Protein AF-A0A381RD54-F1 (afdb_monomer_lite)

Foldseek 3Di:
DDDDDDDDDDDDDDDPPPPPPPPPPPPPFPQDPLVCQLVQLQVCLVPVVQQVVLQDDDDDDDRDDSVVKTKGQLVVPPPFDWDDRPVQQQAWTWGHDPNWTKIAGNVSRIIIHD

Secondary structure (DSSP, 8-state):
----------------------------------TTHHHHHHHHHHTHHHHHHHH-SSS--PPPPGGGSEEE-GGGTTTSPEEP-TTTTTT-EEEEETTEEEEE-TTSS-EEE-

Radius of gyration: 24.46 Å; chains: 1; bounding box: 86×31×48 Å

Structure (mmCIF, N/CA/C/O backbone):
data_AF-A0A381RD54-F1
#
_entry.id   AF-A0A381RD54-F1
#
loop_
_atom_site.group_PDB
_atom_site.id
_atom_site.type_symbol
_atom_site.label_atom_id
_atom_site.label_alt_id
_atom_site.label_comp_id
_atom_site.label_asym_id
_atom_site.label_entity_id
_atom_site.label_seq_id
_atom_site.pdbx_PDB_ins_code
_atom_site.Cartn_x
_atom_site.Cartn_y
_atom_site.Cartn_z
_atom_site.occupancy
_atom_site.B_iso_or_equiv
_atom_site.auth_seq_id
_atom_site.auth_comp_id
_atom_site.auth_asym_id
_atom_site.auth_atom_id
_atom_site.pdbx_PDB_model_num
ATOM 1 N N . MET A 1 1 ? 72.269 20.231 32.670 1.00 38.06 1 MET A N 1
ATOM 2 C CA . MET A 1 1 ? 72.656 19.586 31.397 1.00 38.06 1 MET A CA 1
ATOM 3 C C . MET A 1 1 ? 71.442 18.853 30.843 1.00 38.06 1 MET A C 1
ATOM 5 O O . MET A 1 1 ? 70.838 18.107 31.592 1.00 38.06 1 MET A O 1
ATOM 9 N N . LYS A 1 2 ? 71.085 19.165 29.590 1.00 36.12 2 LYS A N 1
ATOM 10 C CA . LYS A 1 2 ? 70.339 18.388 28.575 1.00 36.12 2 LYS A CA 1
ATOM 11 C C . LYS A 1 2 ? 69.300 17.324 29.013 1.00 36.12 2 LYS A C 1
ATOM 13 O O . LYS A 1 2 ? 69.670 16.267 29.495 1.00 36.12 2 LYS A O 1
ATOM 18 N N . ASN A 1 3 ? 68.035 17.629 28.691 1.00 36.44 3 ASN A N 1
ATOM 19 C CA . ASN A 1 3 ? 67.036 16.855 27.921 1.00 36.44 3 ASN A CA 1
ATOM 20 C C . ASN A 1 3 ? 67.019 15.318 27.990 1.00 36.44 3 ASN A C 1
ATOM 22 O O . ASN A 1 3 ? 68.006 14.691 27.636 1.00 36.44 3 ASN A O 1
ATOM 26 N N . PHE A 1 4 ? 65.834 14.757 28.271 1.00 41.66 4 PHE A N 1
ATOM 27 C CA . PHE A 1 4 ? 65.022 13.850 27.421 1.00 41.66 4 PHE A CA 1
ATOM 28 C C . PHE A 1 4 ? 63.873 13.323 28.311 1.00 41.66 4 PHE A C 1
ATOM 30 O O . PHE A 1 4 ? 64.085 12.504 29.193 1.00 41.66 4 PHE A O 1
ATOM 37 N N . ALA A 1 5 ? 62.713 13.982 28.344 1.00 44.44 5 ALA A N 1
ATOM 38 C CA . ALA A 1 5 ? 61.557 13.675 27.496 1.00 44.44 5 ALA A CA 1
ATOM 39 C C . ALA A 1 5 ? 61.182 12.181 27.503 1.00 44.44 5 ALA A C 1
ATOM 41 O O . ALA A 1 5 ? 61.694 11.424 26.688 1.00 44.44 5 ALA A O 1
ATOM 42 N N . TYR A 1 6 ? 60.235 11.792 28.362 1.00 41.97 6 TYR A N 1
ATOM 43 C CA . TYR A 1 6 ? 59.270 10.747 28.024 1.00 41.97 6 TYR A CA 1
ATOM 44 C C . TYR A 1 6 ? 57.891 11.107 28.577 1.00 41.97 6 TYR A C 1
ATOM 46 O O . TYR A 1 6 ? 57.706 11.418 29.752 1.00 41.97 6 TYR A O 1
ATOM 54 N N . VAL A 1 7 ? 56.958 11.146 27.637 1.00 42.59 7 VAL A N 1
ATOM 55 C CA . VAL A 1 7 ? 55.557 11.529 27.737 1.00 42.59 7 VAL A CA 1
ATOM 56 C C . VAL A 1 7 ? 54.750 10.293 28.110 1.00 42.59 7 VAL A C 1
ATOM 58 O O . VAL A 1 7 ? 54.887 9.287 27.429 1.00 42.59 7 VAL A O 1
ATOM 61 N N . THR A 1 8 ? 53.844 10.405 29.081 1.00 45.09 8 THR A N 1
ATOM 62 C CA . THR A 1 8 ? 52.536 9.726 29.021 1.00 45.09 8 THR A CA 1
ATOM 63 C C . THR A 1 8 ? 51.549 10.482 29.904 1.00 45.09 8 THR A C 1
ATOM 65 O O . THR A 1 8 ? 51.547 10.353 31.126 1.00 45.09 8 THR A O 1
ATOM 68 N N . MET A 1 9 ? 50.751 11.333 29.256 1.00 39.72 9 MET A N 1
ATOM 69 C CA . MET A 1 9 ? 49.607 12.021 29.845 1.00 39.72 9 MET A CA 1
ATOM 70 C C . MET A 1 9 ? 48.487 11.027 30.179 1.00 39.72 9 MET A C 1
ATOM 72 O O . MET A 1 9 ? 48.065 10.250 29.331 1.00 39.72 9 MET A O 1
ATOM 76 N N . ILE A 1 10 ? 48.049 11.089 31.435 1.00 50.66 10 ILE A N 1
ATOM 77 C CA . ILE A 1 10 ? 46.672 11.279 31.922 1.00 50.66 10 ILE A CA 1
ATOM 78 C C . ILE A 1 10 ? 45.535 10.651 31.089 1.00 50.66 10 ILE A C 1
ATOM 80 O O . ILE A 1 10 ? 45.241 11.041 29.963 1.00 50.66 10 ILE A O 1
ATOM 84 N N . ALA A 1 11 ? 44.843 9.732 31.766 1.00 48.34 11 ALA A N 1
ATOM 85 C CA . ALA A 1 11 ? 43.560 9.118 31.451 1.00 48.34 11 ALA A CA 1
ATOM 86 C C . ALA A 1 11 ? 42.453 10.107 31.067 1.00 48.34 11 ALA A C 1
ATOM 88 O O . ALA A 1 11 ? 42.354 11.135 31.714 1.00 48.34 11 ALA A O 1
ATOM 89 N N . PHE A 1 12 ? 41.540 9.720 30.169 1.00 39.84 12 PHE A N 1
ATOM 90 C CA . PHE A 1 12 ? 40.111 10.049 30.266 1.00 39.84 12 PHE A CA 1
ATOM 91 C C . PHE A 1 12 ? 39.266 9.035 29.477 1.00 39.84 12 PHE A C 1
ATOM 93 O O . PHE A 1 12 ? 39.658 8.545 28.421 1.00 39.84 12 PHE A O 1
ATOM 100 N N . LEU A 1 13 ? 38.109 8.717 30.056 1.00 47.44 13 LEU A N 1
ATOM 101 C CA . LEU A 1 13 ? 37.049 7.848 29.556 1.00 47.44 13 LEU A CA 1
ATOM 102 C C . LEU A 1 13 ? 36.667 8.155 28.099 1.00 47.44 13 LEU A C 1
ATOM 104 O O . LEU A 1 13 ? 36.324 9.287 27.772 1.00 47.44 13 LEU A O 1
ATOM 108 N N . GLY A 1 14 ? 36.638 7.127 27.253 1.00 37.22 14 GLY A N 1
ATOM 109 C CA . GLY A 1 14 ? 36.148 7.210 25.880 1.00 37.22 14 GLY A CA 1
ATOM 110 C C . GLY A 1 14 ? 35.289 5.997 25.575 1.00 37.22 14 GLY A C 1
ATOM 111 O O . GLY A 1 14 ? 35.783 4.876 25.527 1.00 37.22 14 GLY A O 1
ATOM 112 N N . MET A 1 15 ? 33.989 6.227 25.440 1.00 46.06 15 MET A N 1
ATOM 113 C CA . MET A 1 15 ? 32.974 5.214 25.203 1.00 46.06 15 MET A CA 1
ATOM 114 C C . MET A 1 15 ? 33.328 4.337 23.998 1.00 46.06 15 MET A C 1
ATOM 116 O O . MET A 1 15 ? 33.460 4.835 22.884 1.00 46.06 15 MET A O 1
ATOM 120 N N . ALA A 1 16 ? 33.381 3.020 24.192 1.00 44.44 16 ALA A N 1
ATOM 121 C CA . ALA A 1 16 ? 33.165 2.087 23.096 1.00 44.44 16 ALA A CA 1
ATOM 122 C C . ALA A 1 16 ? 31.659 2.074 22.793 1.00 44.44 16 ALA A C 1
ATOM 124 O O . ALA A 1 16 ? 30.942 1.127 23.112 1.00 44.44 16 ALA A O 1
ATOM 125 N N . THR A 1 17 ? 31.147 3.178 22.246 1.00 47.12 17 THR A N 1
ATOM 126 C CA . THR A 1 17 ? 29.847 3.170 21.590 1.00 47.12 17 THR A CA 1
ATOM 127 C C . THR A 1 17 ? 29.987 2.243 20.398 1.00 47.12 17 THR A C 1
ATOM 129 O O . THR A 1 17 ? 30.663 2.552 19.419 1.00 47.12 17 THR A O 1
ATOM 132 N N . LEU A 1 18 ? 29.369 1.067 20.532 1.00 42.06 18 LEU A N 1
ATOM 133 C CA . LEU A 1 18 ? 28.966 0.215 19.426 1.00 42.06 18 LEU A CA 1
ATOM 134 C C . LEU A 1 18 ? 28.450 1.135 18.327 1.00 42.06 18 LEU A C 1
ATOM 136 O O . LEU A 1 18 ? 27.390 1.753 18.467 1.00 42.06 18 LEU A O 1
ATOM 140 N N . TRP A 1 19 ? 29.259 1.281 17.282 1.00 36.78 19 TRP A N 1
ATOM 141 C CA . TRP A 1 19 ? 28.866 1.963 16.072 1.00 36.78 19 TRP A CA 1
ATOM 142 C C . TRP A 1 19 ? 27.606 1.250 15.609 1.00 36.78 19 TRP A C 1
ATOM 144 O O . TRP A 1 19 ? 27.647 0.113 15.144 1.00 36.78 19 TRP A O 1
ATOM 154 N N . ASN A 1 20 ? 26.467 1.902 15.844 1.00 37.66 20 ASN A N 1
ATOM 155 C CA . ASN A 1 20 ? 25.218 1.568 15.205 1.00 37.66 20 ASN A CA 1
ATOM 156 C C . ASN A 1 20 ? 25.501 1.752 13.724 1.00 37.66 20 ASN A C 1
ATOM 158 O O . ASN A 1 20 ? 25.430 2.866 13.205 1.00 37.66 20 ASN A O 1
ATOM 162 N N . ILE A 1 21 ? 25.874 0.662 13.060 1.00 44.50 21 ILE A N 1
ATOM 163 C CA . ILE A 1 21 ? 25.805 0.567 11.617 1.00 44.50 21 ILE A CA 1
ATOM 164 C C . ILE A 1 21 ? 24.310 0.674 11.316 1.00 44.50 21 ILE A C 1
ATOM 166 O O . ILE A 1 21 ? 23.590 -0.320 11.244 1.00 44.50 21 ILE A O 1
ATOM 170 N N . ARG A 1 22 ? 23.810 1.909 11.215 1.00 39.91 22 ARG A N 1
ATOM 171 C CA . ARG A 1 22 ? 22.574 2.184 10.503 1.00 39.91 22 ARG A CA 1
ATOM 172 C C . ARG A 1 22 ? 22.905 1.898 9.052 1.00 39.91 22 ARG A C 1
ATOM 174 O O . ARG A 1 22 ? 23.368 2.772 8.326 1.00 39.91 22 ARG A O 1
ATOM 181 N N . VAL A 1 23 ? 22.716 0.644 8.655 1.00 39.16 23 VAL A N 1
ATOM 182 C CA . VAL A 1 23 ? 22.479 0.316 7.256 1.00 39.16 23 VAL A CA 1
ATOM 183 C C . VAL A 1 23 ? 21.159 1.001 6.923 1.00 39.16 23 VAL A C 1
ATOM 185 O O . VAL A 1 23 ? 20.085 0.440 7.122 1.00 39.16 23 VAL A O 1
ATOM 188 N N . SER A 1 24 ? 21.243 2.269 6.522 1.00 38.69 24 SER A N 1
ATOM 189 C CA . SER A 1 24 ? 20.168 2.932 5.804 1.00 38.69 24 SER A CA 1
ATOM 190 C C . SER A 1 24 ? 20.160 2.253 4.447 1.00 38.69 24 SER A C 1
ATOM 192 O O . SER A 1 24 ? 20.923 2.616 3.555 1.00 38.69 24 SER A O 1
ATOM 194 N N . ALA A 1 25 ? 19.403 1.162 4.342 1.00 38.34 25 ALA A N 1
ATOM 195 C CA . ALA A 1 25 ? 19.059 0.617 3.050 1.00 38.34 25 ALA A CA 1
ATOM 196 C C . ALA A 1 25 ? 18.206 1.695 2.383 1.00 38.34 25 ALA A C 1
ATOM 198 O O . ALA A 1 25 ? 17.008 1.772 2.632 1.00 38.34 25 ALA A O 1
ATOM 199 N N . GLU A 1 26 ? 18.831 2.578 1.601 1.00 31.39 26 GLU A N 1
ATOM 200 C CA . GLU A 1 26 ? 18.113 3.325 0.578 1.00 31.39 26 GLU A CA 1
ATOM 201 C C . GLU A 1 26 ? 17.463 2.270 -0.311 1.00 31.39 26 GLU A C 1
ATOM 203 O O . GLU A 1 26 ? 18.098 1.671 -1.181 1.00 31.39 26 GLU A O 1
ATOM 208 N N . VAL A 1 27 ? 16.199 1.963 -0.027 1.00 39.34 27 VAL A N 1
ATOM 209 C CA . VAL A 1 27 ? 15.383 1.140 -0.902 1.00 39.34 27 VAL A CA 1
ATOM 210 C C . VAL A 1 27 ? 15.121 2.010 -2.118 1.00 39.34 27 VAL A C 1
ATOM 212 O O . VAL A 1 27 ? 14.182 2.797 -2.164 1.00 39.34 27 VAL A O 1
ATOM 215 N N . THR A 1 28 ? 16.020 1.924 -3.097 1.00 35.97 28 THR A N 1
ATOM 216 C CA . THR A 1 28 ? 15.813 2.507 -4.416 1.00 35.97 28 THR A CA 1
ATOM 217 C C . THR A 1 28 ? 14.691 1.710 -5.069 1.00 35.97 28 THR A C 1
ATOM 219 O O . THR A 1 28 ? 14.917 0.668 -5.687 1.00 35.97 28 THR A O 1
ATOM 222 N N . PHE A 1 29 ? 13.449 2.142 -4.861 1.00 48.47 29 PHE A N 1
ATOM 223 C CA . PHE A 1 29 ? 12.311 1.544 -5.537 1.00 48.47 29 PHE A CA 1
ATOM 224 C C . PHE A 1 29 ? 12.463 1.807 -7.032 1.00 48.47 29 PHE A C 1
ATOM 226 O O . PHE A 1 29 ? 12.470 2.954 -7.476 1.00 48.47 29 PHE A O 1
ATOM 233 N N . GLY A 1 30 ? 12.611 0.741 -7.819 1.00 44.44 30 GLY A N 1
ATOM 234 C CA . GLY A 1 30 ? 12.562 0.854 -9.269 1.00 44.44 30 GLY A CA 1
ATOM 235 C C . GLY A 1 30 ? 11.210 1.435 -9.676 1.00 44.44 30 GLY A C 1
ATOM 236 O O . GLY A 1 30 ? 10.178 0.789 -9.472 1.00 44.44 30 GLY A O 1
ATOM 237 N N . VAL A 1 31 ? 11.221 2.650 -10.230 1.00 46.31 31 VAL A N 1
ATOM 238 C CA . VAL A 1 31 ? 10.039 3.299 -10.808 1.00 46.31 31 VAL A CA 1
ATOM 239 C C . VAL A 1 31 ? 9.671 2.520 -12.068 1.00 46.31 31 VAL A C 1
ATOM 241 O O . VAL A 1 31 ? 10.240 2.712 -13.140 1.00 46.31 31 VAL A O 1
ATOM 244 N N . GLY A 1 32 ? 8.781 1.546 -11.909 1.00 48.03 32 GLY A N 1
ATOM 245 C CA . GLY A 1 32 ? 8.307 0.692 -12.989 1.00 48.03 32 GLY A CA 1
ATOM 246 C C . GLY A 1 32 ? 7.065 1.280 -13.644 1.00 48.03 32 GLY A C 1
ATOM 247 O O . GLY A 1 32 ? 6.173 1.782 -12.960 1.00 48.03 32 GLY A O 1
ATOM 248 N N . ASN A 1 33 ? 6.981 1.172 -14.971 1.00 47.25 33 ASN A N 1
ATOM 249 C CA . ASN A 1 33 ? 5.803 1.545 -15.750 1.00 47.25 33 ASN A CA 1
ATOM 250 C C . ASN A 1 33 ? 4.695 0.494 -15.533 1.00 47.25 33 ASN A C 1
ATOM 252 O O . ASN A 1 33 ? 4.448 -0.371 -16.370 1.00 47.25 33 ASN A O 1
ATOM 256 N N . ALA A 1 34 ? 4.093 0.490 -14.345 1.00 58.28 34 ALA A N 1
ATOM 257 C CA . ALA A 1 34 ? 2.985 -0.392 -14.022 1.00 58.28 34 ALA A CA 1
ATOM 258 C C . ALA A 1 34 ? 1.712 0.210 -14.624 1.00 58.28 34 ALA A C 1
ATOM 260 O O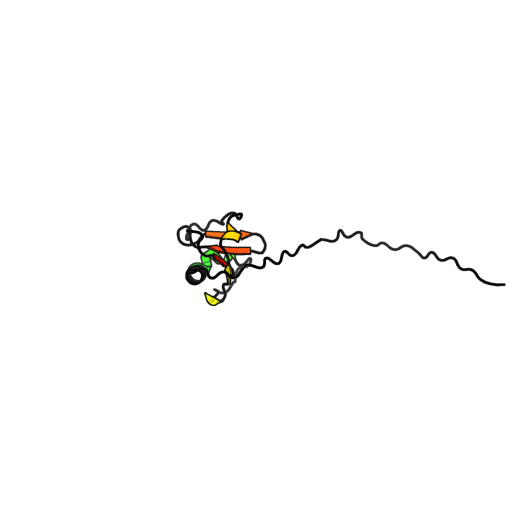 . ALA A 1 34 ? 1.239 1.246 -14.159 1.00 58.28 34 ALA A O 1
ATOM 261 N N . ALA A 1 35 ? 1.165 -0.444 -15.654 1.00 59.06 35 ALA A N 1
ATOM 262 C CA . ALA A 1 35 ? 0.061 0.048 -16.487 1.00 59.06 35 ALA A CA 1
ATOM 263 C C . ALA A 1 35 ? -1.202 0.503 -15.720 1.00 59.06 35 ALA A C 1
ATOM 265 O O . ALA A 1 35 ? -2.026 1.205 -16.291 1.00 59.06 35 ALA A O 1
ATOM 266 N N . ASN A 1 36 ? -1.328 0.168 -14.431 1.00 76.50 36 ASN A N 1
ATOM 267 C CA . ASN A 1 36 ? -2.479 0.499 -13.587 1.00 76.50 36 ASN A CA 1
ATOM 268 C C . ASN A 1 36 ? -2.097 1.227 -12.284 1.00 76.50 36 ASN A C 1
ATOM 270 O O . ASN A 1 36 ? -2.923 1.358 -11.383 1.00 76.50 36 ASN A O 1
ATOM 274 N N . CYS A 1 37 ? -0.854 1.697 -12.139 1.00 85.38 37 CYS A N 1
ATOM 275 C CA . CYS A 1 37 ? -0.423 2.362 -10.906 1.00 85.38 37 CYS A CA 1
ATOM 276 C C . CYS A 1 37 ? -1.235 3.631 -10.607 1.00 85.38 37 CYS A C 1
ATOM 278 O O . CYS A 1 37 ? -1.587 3.876 -9.455 1.00 85.38 37 CYS A O 1
ATOM 280 N N . GLU A 1 38 ? -1.591 4.408 -11.634 1.00 87.75 38 GLU A N 1
ATOM 281 C CA . GLU A 1 38 ? -2.434 5.594 -11.458 1.00 87.75 38 GLU A CA 1
ATOM 282 C C . GLU A 1 38 ? -3.811 5.232 -10.881 1.00 87.75 38 GLU A C 1
ATOM 284 O O . GLU A 1 38 ? -4.346 5.954 -10.037 1.00 87.75 38 GLU A O 1
ATOM 289 N N . GLU A 1 39 ? -4.367 4.085 -11.277 1.00 90.38 39 GLU A N 1
ATOM 290 C CA . GLU A 1 39 ? -5.623 3.585 -10.730 1.00 90.38 39 GLU A CA 1
ATOM 291 C C . GLU A 1 39 ? -5.479 3.204 -9.253 1.00 90.38 39 GLU A C 1
ATOM 293 O O . GLU A 1 39 ? -6.311 3.619 -8.444 1.00 90.38 39 GLU A O 1
ATOM 298 N N . VAL A 1 40 ? -4.393 2.517 -8.886 1.00 92.56 40 VAL A N 1
ATOM 299 C CA . VAL A 1 40 ? -4.073 2.190 -7.487 1.00 92.56 40 VAL A CA 1
ATOM 300 C C . VAL A 1 40 ? -3.904 3.467 -6.658 1.00 92.56 40 VAL A C 1
ATOM 302 O O . VAL A 1 40 ? -4.559 3.621 -5.630 1.00 92.56 40 VAL A O 1
ATOM 305 N N . ALA A 1 41 ? -3.113 4.436 -7.124 1.00 92.25 41 ALA A N 1
ATOM 306 C CA . ALA A 1 41 ? -2.918 5.725 -6.454 1.00 92.25 41 ALA A CA 1
ATOM 307 C C . ALA A 1 41 ? -4.234 6.506 -6.286 1.00 92.25 41 ALA A C 1
ATOM 309 O O . ALA A 1 41 ? -4.499 7.109 -5.240 1.00 92.25 41 ALA A O 1
ATOM 310 N N . ARG A 1 42 ? -5.100 6.475 -7.306 1.00 92.50 42 ARG A N 1
ATOM 311 C CA . ARG A 1 42 ? -6.437 7.075 -7.254 1.00 92.50 42 ARG A CA 1
ATOM 312 C C . ARG A 1 42 ? -7.325 6.381 -6.224 1.00 92.50 42 ARG A C 1
ATOM 314 O O . ARG A 1 42 ? -8.049 7.082 -5.516 1.00 92.50 42 ARG A O 1
ATOM 321 N N . GLU A 1 43 ? -7.262 5.059 -6.113 1.00 93.19 43 GLU A N 1
ATOM 322 C CA . GLU A 1 43 ? -8.046 4.297 -5.138 1.00 93.19 43 GLU A CA 1
ATOM 323 C C . GLU A 1 43 ? -7.539 4.509 -3.703 1.00 93.19 43 GLU A C 1
ATOM 325 O O . GLU A 1 43 ? -8.343 4.716 -2.794 1.00 93.19 43 GLU A O 1
ATOM 330 N N . ILE A 1 44 ? -6.218 4.592 -3.495 1.00 92.62 44 ILE A N 1
ATOM 331 C CA . ILE A 1 44 ? -5.626 4.966 -2.199 1.00 92.62 44 ILE A CA 1
ATOM 332 C C . ILE A 1 44 ? -6.077 6.374 -1.802 1.00 92.62 44 ILE A C 1
ATOM 334 O O . ILE A 1 44 ? -6.524 6.588 -0.676 1.00 92.62 44 ILE A O 1
ATOM 338 N N . SER A 1 45 ? -6.009 7.346 -2.722 1.00 91.75 45 SER A N 1
ATOM 339 C CA . SER A 1 45 ? -6.506 8.699 -2.454 1.00 91.75 45 SER A CA 1
ATOM 340 C C . SER A 1 45 ? -7.997 8.660 -2.115 1.00 91.75 45 SER A C 1
ATOM 342 O O . SER A 1 45 ? -8.410 9.252 -1.117 1.00 91.75 45 SER A O 1
ATOM 344 N N . ARG A 1 46 ? -8.814 7.942 -2.902 1.00 92.62 46 ARG A N 1
ATOM 345 C CA . ARG A 1 46 ? -10.265 7.787 -2.689 1.00 92.62 46 ARG A CA 1
ATOM 346 C C . ARG A 1 46 ? -10.596 7.328 -1.283 1.00 92.62 46 ARG A C 1
ATOM 348 O O . ARG A 1 46 ? -11.391 8.004 -0.630 1.00 92.62 46 ARG A O 1
ATOM 355 N N . ASN A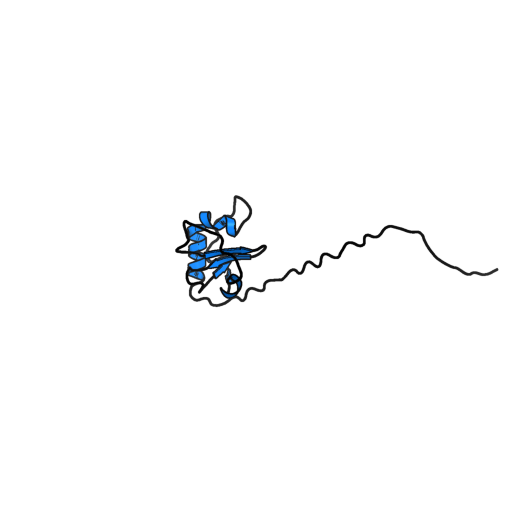 1 47 ? -9.924 6.280 -0.829 1.00 92.00 47 ASN A N 1
ATOM 356 C CA . ASN A 1 47 ? -10.151 5.650 0.464 1.00 92.00 47 ASN A CA 1
ATOM 357 C C . ASN A 1 47 ? -9.123 6.099 1.509 1.00 92.00 47 ASN A C 1
ATOM 359 O O . ASN A 1 47 ? -8.795 5.360 2.435 1.00 92.00 47 ASN A O 1
ATOM 363 N N . TRP A 1 48 ? -8.597 7.324 1.372 1.00 90.44 48 TRP A N 1
ATOM 364 C CA . TRP A 1 48 ? -7.497 7.810 2.203 1.00 90.44 48 TRP A CA 1
ATOM 365 C C . TRP A 1 48 ? -7.757 7.650 3.701 1.00 90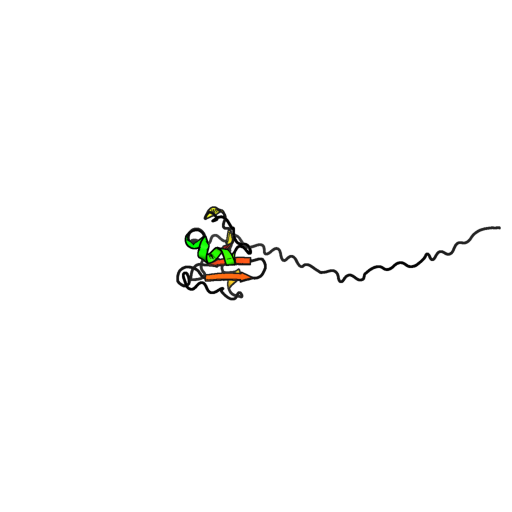.44 48 TRP A C 1
ATOM 367 O O . TRP A 1 48 ? -6.859 7.287 4.448 1.00 90.44 48 TRP A O 1
ATOM 377 N N . PHE A 1 49 ? -8.983 7.893 4.160 1.00 88.69 49 PHE A N 1
ATOM 378 C CA . PHE A 1 49 ? -9.305 7.803 5.584 1.00 88.69 49 PHE A CA 1
ATOM 379 C C . PHE A 1 49 ? -9.222 6.383 6.145 1.00 88.69 49 PHE A C 1
ATOM 381 O O . PHE A 1 49 ? -8.888 6.241 7.322 1.00 88.69 49 PHE A O 1
ATOM 388 N N . ASP A 1 50 ? -9.440 5.372 5.307 1.00 89.81 50 ASP A N 1
ATOM 389 C CA . ASP A 1 50 ? -9.303 3.967 5.673 1.00 89.81 50 ASP A CA 1
ATOM 390 C C . ASP A 1 50 ? -7.835 3.538 5.652 1.00 89.81 50 ASP A C 1
ATOM 392 O O . ASP A 1 50 ? -7.387 2.850 6.560 1.00 89.81 50 ASP A O 1
ATOM 396 N N . VAL A 1 51 ? -7.050 3.995 4.670 1.00 90.25 51 VAL A N 1
ATOM 397 C CA . VAL A 1 51 ? -5.657 3.544 4.464 1.00 90.25 51 VAL A CA 1
ATOM 398 C C . VAL A 1 51 ? -4.598 4.424 5.134 1.00 90.25 51 VAL A C 1
ATOM 400 O O . VAL A 1 51 ? -3.462 3.991 5.295 1.00 90.25 51 VAL A O 1
ATOM 403 N N . LYS A 1 52 ? -4.921 5.649 5.571 1.00 89.81 52 LYS A N 1
ATOM 404 C CA . LYS A 1 52 ? -3.935 6.630 6.078 1.00 89.81 52 LYS A CA 1
ATOM 405 C C . LYS A 1 52 ? -3.067 6.119 7.224 1.00 89.81 52 LYS A C 1
ATOM 407 O O . LYS A 1 52 ? -1.937 6.566 7.357 1.00 89.81 52 LYS A O 1
ATOM 412 N N . HIS A 1 53 ? -3.576 5.201 8.045 1.00 88.00 53 HIS A N 1
ATOM 413 C CA . HIS A 1 53 ? -2.840 4.636 9.179 1.00 88.00 53 HIS A CA 1
ATOM 414 C C . HIS A 1 53 ? -1.695 3.703 8.738 1.00 88.00 53 HIS A C 1
ATOM 416 O O . HIS A 1 53 ? -0.762 3.443 9.502 1.00 88.00 53 HIS A O 1
ATOM 422 N N . ILE A 1 54 ? -1.752 3.218 7.494 1.00 90.00 54 ILE A N 1
ATOM 423 C CA . ILE A 1 54 ? -0.664 2.494 6.838 1.00 90.00 54 ILE A CA 1
ATOM 424 C C . ILE A 1 54 ? 0.465 3.467 6.486 1.00 90.00 54 ILE A C 1
ATOM 426 O O . ILE A 1 54 ? 1.615 3.208 6.825 1.00 90.00 54 ILE A O 1
ATOM 430 N N . PHE A 1 55 ? 0.120 4.613 5.890 1.00 87.38 55 PHE A N 1
ATOM 431 C CA . PHE A 1 55 ? 1.071 5.594 5.352 1.00 87.38 55 PHE A CA 1
ATOM 432 C C . PHE A 1 55 ? 1.586 6.626 6.362 1.00 87.38 55 PHE A C 1
ATOM 434 O O . PHE A 1 55 ? 2.649 7.199 6.162 1.00 87.38 55 PHE A O 1
ATOM 441 N N . SER A 1 56 ? 0.844 6.921 7.429 1.00 79.69 56 SER A N 1
ATOM 442 C CA . SER A 1 56 ? 1.191 7.989 8.366 1.00 79.69 56 SER A CA 1
ATOM 443 C C . SER A 1 56 ? 0.874 7.587 9.801 1.00 79.69 56 SER A C 1
ATOM 445 O O . SER A 1 56 ? -0.262 7.254 10.144 1.00 79.69 56 SER A O 1
ATOM 447 N N . GLU A 1 57 ? 1.896 7.634 10.654 1.00 65.94 57 GLU A N 1
ATOM 448 C CA . GLU A 1 57 ? 1.753 7.479 12.101 1.00 65.94 57 GLU A CA 1
ATOM 449 C C . GLU A 1 57 ? 1.444 8.839 12.725 1.00 65.94 57 GLU A C 1
ATOM 451 O O . GLU A 1 57 ? 2.324 9.548 13.197 1.00 65.94 57 GLU A O 1
ATOM 456 N N . GLY A 1 58 ? 0.181 9.256 12.668 1.00 54.78 58 GLY A N 1
ATOM 457 C CA . GLY A 1 58 ? -0.228 10.524 13.264 1.00 54.78 58 GLY A CA 1
ATOM 458 C C . GLY A 1 58 ? -1.569 10.999 12.737 1.00 54.78 58 GLY A C 1
ATOM 459 O O . GLY A 1 58 ? -1.817 11.041 11.532 1.00 54.78 58 GLY A O 1
ATOM 460 N N . VAL A 1 59 ? -2.477 11.335 13.648 1.00 50.59 59 VAL A N 1
ATOM 461 C CA . VAL A 1 59 ? -3.840 11.756 13.321 1.00 50.59 59 VAL A CA 1
ATOM 462 C C . VAL A 1 59 ? -3.794 13.139 12.672 1.00 50.59 59 VAL A C 1
ATOM 464 O O . VAL A 1 59 ? -3.805 14.154 13.355 1.00 50.59 59 VAL A O 1
ATOM 467 N N . GLY A 1 60 ? -3.721 13.175 11.341 1.00 63.81 60 GLY A N 1
ATOM 468 C CA . GLY A 1 60 ? -3.754 14.434 10.596 1.00 63.81 60 GLY A CA 1
ATOM 469 C C . GLY A 1 60 ? -2.947 14.436 9.308 1.00 63.81 60 GLY A C 1
ATOM 470 O O . GLY A 1 60 ? -2.263 15.411 9.026 1.00 63.81 60 GLY A O 1
ATOM 471 N N . SER A 1 61 ? -3.009 13.381 8.504 1.00 69.38 61 SER A N 1
ATOM 472 C CA . SER A 1 61 ? -2.411 13.418 7.177 1.00 69.38 61 SER A CA 1
ATOM 473 C C . SER A 1 61 ? -3.462 13.884 6.166 1.00 69.38 61 SER A C 1
ATOM 475 O O . SER A 1 61 ? -4.507 13.260 5.964 1.00 69.38 61 SER A O 1
ATOM 477 N N . LYS A 1 62 ? -3.231 15.057 5.576 1.00 85.62 62 LYS A N 1
ATOM 478 C CA . LYS A 1 62 ? -4.040 15.589 4.475 1.00 85.62 62 LYS A CA 1
ATOM 479 C C . LYS A 1 62 ? -4.142 14.533 3.373 1.00 85.62 62 LYS A C 1
ATOM 481 O O . LYS A 1 62 ? -3.145 13.893 3.059 1.00 85.62 62 LYS A O 1
ATOM 486 N N . ARG A 1 63 ? -5.325 14.386 2.767 1.00 90.31 63 ARG A N 1
ATOM 487 C CA . ARG A 1 63 ? -5.520 13.476 1.632 1.00 90.31 63 ARG A CA 1
ATOM 488 C C . ARG A 1 63 ? -4.542 13.819 0.493 1.00 90.31 63 ARG A C 1
ATOM 490 O O . ARG A 1 63 ? -4.656 14.922 -0.052 1.00 90.31 63 ARG A O 1
ATOM 497 N N . PRO A 1 64 ? -3.621 12.911 0.125 1.00 89.25 64 PRO A N 1
ATOM 498 C CA . PRO A 1 64 ? -2.722 13.100 -1.004 1.00 89.25 64 PRO A CA 1
ATOM 499 C C . PRO A 1 64 ? -3.493 13.004 -2.324 1.00 89.25 64 PRO A C 1
ATOM 501 O O . PRO A 1 64 ? -4.543 12.355 -2.426 1.00 89.25 64 PRO A O 1
ATOM 504 N N . ARG A 1 65 ? -2.985 13.678 -3.353 1.00 88.62 65 ARG A N 1
ATOM 505 C CA . ARG A 1 65 ? -3.462 13.552 -4.735 1.00 88.62 65 ARG A CA 1
ATOM 506 C C . ARG A 1 65 ? -2.811 12.333 -5.380 1.00 88.62 65 ARG A C 1
ATOM 508 O O . ARG A 1 65 ? -1.720 11.948 -4.991 1.00 88.62 65 ARG A O 1
ATOM 515 N N . SER A 1 66 ? -3.432 11.776 -6.420 1.00 85.00 66 SER A N 1
ATOM 516 C CA . SER A 1 66 ? -2.890 10.605 -7.132 1.00 85.00 66 SER A CA 1
ATOM 517 C C . SER A 1 66 ? -1.446 10.796 -7.613 1.00 85.00 66 SER A C 1
ATOM 519 O O . SER A 1 66 ? -0.662 9.861 -7.576 1.00 85.00 66 SER A O 1
ATOM 521 N N . LYS A 1 67 ? -1.077 12.021 -8.004 1.00 85.62 67 LYS A N 1
ATOM 522 C CA . LYS A 1 67 ? 0.281 12.374 -8.448 1.00 85.62 67 LYS A CA 1
ATOM 523 C C . LYS A 1 67 ? 1.331 12.455 -7.335 1.00 85.62 67 LYS A C 1
ATOM 525 O O . LYS A 1 67 ? 2.505 12.608 -7.639 1.00 85.62 67 LYS A O 1
ATOM 530 N N . ASP A 1 68 ? 0.896 12.471 -6.078 1.00 88.38 68 ASP A N 1
ATOM 531 C CA . ASP A 1 68 ? 1.802 12.520 -4.932 1.00 88.38 68 ASP A CA 1
ATOM 532 C C . ASP A 1 68 ? 2.328 11.104 -4.608 1.00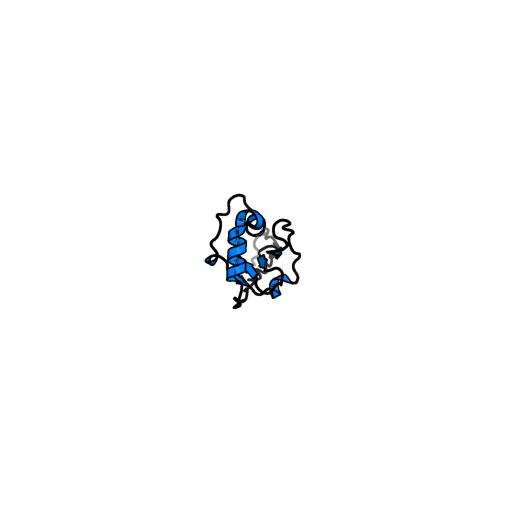 88.38 68 ASP A C 1
ATOM 534 O O . ASP A 1 68 ? 3.258 10.967 -3.826 1.00 88.38 68 ASP A O 1
ATOM 538 N N . PHE A 1 69 ? 1.757 10.063 -5.229 1.00 89.25 69 PHE A N 1
ATOM 539 C CA . PHE A 1 69 ? 2.191 8.678 -5.083 1.00 89.25 69 PHE A CA 1
ATOM 540 C C . PHE A 1 69 ? 3.247 8.291 -6.119 1.00 89.25 69 PHE A C 1
ATOM 542 O O . PHE A 1 69 ? 3.203 8.713 -7.276 1.00 89.25 69 PHE A O 1
ATOM 549 N N . GLN A 1 70 ? 4.151 7.408 -5.710 1.00 90.00 70 GLN A N 1
ATOM 550 C CA . GLN A 1 70 ? 5.171 6.800 -6.551 1.00 90.00 70 GLN A CA 1
ATOM 551 C C . GLN A 1 70 ? 4.796 5.358 -6.891 1.00 90.00 70 GLN A C 1
ATOM 553 O O . GLN A 1 70 ? 4.344 4.593 -6.036 1.00 90.00 70 GLN A O 1
ATOM 558 N N . CYS A 1 71 ? 5.016 4.980 -8.148 1.00 88.06 71 CYS A N 1
ATOM 559 C CA . CYS A 1 71 ? 4.794 3.622 -8.624 1.00 88.06 71 CYS A CA 1
ATOM 560 C C . CYS A 1 71 ? 5.973 2.733 -8.263 1.00 88.06 71 CYS A C 1
ATOM 562 O O . CYS A 1 71 ? 7.114 3.041 -8.612 1.00 88.06 71 CYS A O 1
ATOM 564 N N . ILE A 1 72 ? 5.687 1.608 -7.615 1.00 86.56 72 ILE A N 1
ATOM 565 C CA . ILE A 1 72 ? 6.706 0.635 -7.228 1.00 86.56 72 ILE A CA 1
ATOM 566 C C . ILE A 1 72 ? 6.354 -0.745 -7.771 1.00 86.56 72 ILE A C 1
ATOM 568 O O . ILE A 1 72 ? 5.184 -1.095 -7.944 1.00 86.56 72 ILE A O 1
ATOM 572 N N . SER A 1 73 ? 7.383 -1.546 -8.039 1.00 86.12 73 SER A N 1
ATOM 573 C CA . SER A 1 73 ? 7.195 -2.934 -8.455 1.00 86.12 73 SER A CA 1
ATOM 574 C C . SER A 1 73 ? 6.511 -3.749 -7.345 1.00 86.12 73 SER A C 1
ATOM 576 O O . SER A 1 73 ? 6.975 -3.719 -6.201 1.00 86.12 73 SER A O 1
ATOM 578 N N . PRO A 1 74 ? 5.483 -4.561 -7.659 1.00 87.56 74 PRO A N 1
ATOM 579 C CA . PRO A 1 74 ? 4.892 -5.496 -6.700 1.00 87.56 74 PRO A CA 1
ATOM 580 C C . PRO A 1 74 ? 5.891 -6.495 -6.112 1.00 87.56 74 PRO A C 1
ATOM 582 O O . PRO A 1 74 ? 5.658 -7.039 -5.036 1.00 87.56 74 PRO A O 1
ATOM 585 N N . GLN A 1 75 ? 7.031 -6.706 -6.782 1.00 86.94 75 GLN A N 1
ATOM 586 C CA . GLN A 1 75 ? 8.082 -7.613 -6.322 1.00 86.94 75 GLN A CA 1
ATOM 587 C C . GLN A 1 75 ? 8.599 -7.277 -4.918 1.00 86.94 75 GLN A C 1
ATOM 589 O O . GLN A 1 75 ? 8.949 -8.184 -4.167 1.00 86.94 75 GLN A O 1
ATOM 594 N N . TYR A 1 76 ? 8.587 -5.997 -4.536 1.00 85.31 76 TYR A N 1
ATOM 595 C CA . TYR A 1 76 ? 9.006 -5.558 -3.204 1.00 85.31 76 TYR A CA 1
ATOM 596 C C . TYR A 1 76 ? 8.032 -5.982 -2.090 1.00 85.31 76 TYR A C 1
ATOM 598 O O . TYR A 1 76 ? 8.412 -5.981 -0.923 1.00 85.31 76 TYR A O 1
ATOM 606 N N . MET A 1 77 ? 6.790 -6.347 -2.431 1.00 88.69 77 MET A N 1
ATOM 607 C CA . MET A 1 77 ? 5.722 -6.634 -1.468 1.00 88.69 77 MET A CA 1
ATOM 608 C C . MET A 1 77 ? 5.526 -8.131 -1.186 1.00 88.69 77 MET A C 1
ATOM 610 O O . MET A 1 77 ? 4.935 -8.469 -0.168 1.00 88.69 77 MET A O 1
ATOM 614 N N . TYR A 1 78 ? 6.024 -9.043 -2.034 1.00 85.88 78 TYR A N 1
ATOM 615 C CA . TYR A 1 78 ? 5.750 -10.489 -1.900 1.00 85.88 78 TYR A CA 1
ATOM 616 C C . TYR A 1 78 ? 6.218 -11.112 -0.579 1.00 85.88 78 TYR A C 1
ATOM 618 O O . TYR A 1 78 ? 5.629 -12.092 -0.132 1.00 85.88 78 TYR A O 1
ATOM 626 N N . ASN A 1 79 ? 7.256 -10.554 0.048 1.00 86.69 79 ASN A N 1
ATOM 627 C CA . ASN A 1 79 ? 7.783 -11.045 1.325 1.00 86.69 79 ASN A CA 1
ATOM 628 C C . ASN A 1 79 ? 7.180 -10.327 2.541 1.00 86.69 79 ASN A C 1
ATOM 630 O O . ASN A 1 79 ? 7.587 -10.592 3.671 1.00 86.69 79 ASN A O 1
ATOM 634 N N . LEU A 1 80 ? 6.250 -9.396 2.323 1.00 88.94 80 LEU A N 1
ATOM 635 C CA . LEU A 1 80 ? 5.633 -8.609 3.381 1.00 88.94 80 LEU A CA 1
ATOM 636 C C . LEU A 1 80 ? 4.276 -9.194 3.760 1.00 88.94 80 LEU A C 1
ATOM 638 O O . LEU A 1 80 ? 3.518 -9.678 2.919 1.00 88.94 80 LEU A O 1
ATOM 642 N N . LEU A 1 81 ? 3.944 -9.110 5.047 1.00 91.00 81 LEU A N 1
ATOM 643 C CA . LEU A 1 81 ? 2.624 -9.502 5.522 1.00 91.00 81 LEU A CA 1
ATOM 644 C C . LEU A 1 81 ? 1.613 -8.384 5.231 1.00 91.00 81 LEU A C 1
ATOM 646 O O . LEU A 1 81 ? 1.830 -7.240 5.653 1.00 91.00 81 LEU A O 1
ATOM 650 N N . PRO A 1 82 ? 0.496 -8.687 4.545 1.00 91.94 82 PRO A N 1
ATOM 651 C CA . PRO A 1 82 ? -0.524 -7.692 4.267 1.00 91.94 82 PRO A CA 1
ATOM 652 C C . PRO A 1 82 ? -1.177 -7.219 5.567 1.00 91.94 82 PRO A C 1
ATOM 654 O O . PRO A 1 82 ? -1.438 -7.992 6.493 1.00 91.94 82 PRO A O 1
ATOM 657 N N . ARG A 1 83 ? -1.459 -5.921 5.632 1.00 91.31 83 ARG A N 1
ATOM 658 C CA . ARG A 1 83 ? -2.192 -5.295 6.728 1.00 91.31 83 ARG A CA 1
ATOM 659 C C . ARG A 1 83 ? -3.685 -5.371 6.405 1.00 91.31 83 ARG A C 1
ATOM 661 O O . ARG A 1 83 ? -4.100 -4.896 5.347 1.00 91.31 83 ARG A O 1
ATOM 668 N N . PRO A 1 84 ? -4.497 -5.984 7.278 1.00 83.19 84 PRO A N 1
ATOM 669 C CA . PRO A 1 84 ? -5.903 -6.206 6.989 1.00 83.19 84 PRO A CA 1
ATOM 670 C C . PRO A 1 84 ? -6.669 -4.882 6.938 1.00 83.19 84 PRO A C 1
ATOM 672 O O . PRO A 1 84 ? -6.662 -4.109 7.893 1.00 83.19 84 PRO A O 1
ATOM 675 N N . LEU A 1 85 ? -7.377 -4.669 5.828 1.00 86.44 85 LEU A N 1
ATOM 676 C CA . LEU A 1 85 ? -8.313 -3.566 5.616 1.00 86.44 85 LEU A CA 1
ATOM 677 C C . LEU A 1 85 ? -9.658 -4.157 5.171 1.00 86.44 85 LEU A C 1
ATOM 679 O O . LEU A 1 85 ? -9.898 -4.291 3.971 1.00 86.44 85 LEU A O 1
ATOM 683 N N . PRO A 1 86 ? -10.531 -4.566 6.111 1.00 80.69 86 PRO A N 1
ATOM 684 C CA . PRO A 1 86 ? -11.747 -5.313 5.784 1.00 80.69 86 PRO A CA 1
ATOM 685 C C . PRO A 1 86 ? -12.678 -4.594 4.801 1.00 80.69 86 PRO A C 1
ATOM 687 O O . PRO A 1 86 ? -13.343 -5.239 4.000 1.00 80.69 86 PRO A O 1
ATOM 690 N N . THR A 1 87 ? -12.703 -3.261 4.836 1.00 83.25 87 THR A N 1
ATOM 691 C CA . THR A 1 87 ? -13.527 -2.424 3.954 1.00 83.25 87 THR A CA 1
ATOM 692 C C . THR A 1 87 ? -13.008 -2.356 2.516 1.00 83.25 87 THR A C 1
ATOM 694 O O . THR A 1 87 ? -13.769 -1.995 1.623 1.00 83.25 87 THR A O 1
ATOM 697 N N . LEU A 1 88 ? -11.743 -2.721 2.276 1.00 84.62 88 LEU A N 1
ATOM 698 C CA . LEU A 1 88 ? -11.047 -2.541 0.997 1.00 84.62 88 LEU A CA 1
ATOM 699 C C . LEU A 1 88 ? -10.404 -3.825 0.463 1.00 84.62 88 LEU A C 1
ATOM 701 O O . LEU A 1 88 ? -9.692 -3.767 -0.534 1.00 84.62 88 LEU A O 1
ATOM 705 N N . SER A 1 89 ? -10.654 -4.986 1.072 1.00 77.12 89 SER A N 1
ATOM 706 C CA . SER A 1 89 ? -9.989 -6.254 0.720 1.00 77.12 89 SER A CA 1
ATOM 707 C C . SER A 1 89 ? -10.167 -6.677 -0.745 1.00 77.12 89 SER A C 1
ATOM 709 O O . SER A 1 89 ? -9.308 -7.362 -1.293 1.00 77.12 89 SER A O 1
ATOM 711 N N . ASN A 1 90 ? -11.248 -6.237 -1.396 1.00 85.62 90 ASN A N 1
ATOM 712 C CA . ASN A 1 90 ? -11.519 -6.490 -2.816 1.00 85.62 90 ASN A CA 1
ATOM 713 C C . ASN A 1 90 ? -10.936 -5.422 -3.760 1.00 85.62 90 ASN A C 1
ATOM 715 O O . ASN A 1 90 ? -11.072 -5.547 -4.974 1.00 85.62 90 ASN A O 1
ATOM 719 N N . GLN A 1 91 ? -10.349 -4.352 -3.224 1.00 88.69 91 GLN A N 1
ATOM 720 C CA . GLN A 1 91 ? -9.871 -3.191 -3.981 1.00 88.69 91 GLN A CA 1
ATOM 721 C C . GLN A 1 91 ? -8.368 -2.977 -3.826 1.00 88.69 91 GLN A C 1
ATOM 723 O O . GLN A 1 91 ? -7.704 -2.631 -4.798 1.00 88.69 91 GLN A O 1
ATOM 728 N N . LEU A 1 92 ? -7.835 -3.168 -2.618 1.00 92.19 92 LEU A N 1
ATOM 729 C CA . LEU A 1 92 ? -6.443 -2.902 -2.290 1.00 92.19 92 LEU A CA 1
ATOM 730 C C . LEU A 1 92 ? -5.898 -3.943 -1.314 1.00 92.19 92 LEU A C 1
ATOM 732 O O . LEU A 1 92 ? -6.556 -4.332 -0.349 1.00 92.19 92 LEU A O 1
ATOM 736 N N . ILE A 1 93 ? -4.640 -4.313 -1.525 1.00 93.75 93 ILE A N 1
ATOM 737 C CA . ILE A 1 93 ? -3.832 -5.054 -0.559 1.00 93.75 93 ILE A CA 1
ATOM 738 C C . ILE A 1 93 ? -2.736 -4.108 -0.083 1.00 93.75 93 ILE A C 1
ATOM 740 O O . ILE A 1 93 ? -1.910 -3.672 -0.879 1.00 93.75 93 ILE A O 1
ATOM 744 N N . CYS A 1 94 ? -2.744 -3.757 1.201 1.00 93.62 94 CYS A N 1
ATOM 745 C CA . CYS A 1 94 ? -1.806 -2.788 1.760 1.00 93.62 94 CYS A CA 1
ATOM 746 C C . CYS A 1 94 ? -0.763 -3.457 2.651 1.00 93.62 94 CYS A C 1
ATOM 748 O O . CYS A 1 94 ? -1.047 -4.427 3.349 1.00 93.62 94 CYS A O 1
ATOM 750 N N . PHE A 1 95 ? 0.438 -2.898 2.662 1.00 93.56 95 PHE A N 1
ATOM 751 C CA . PHE A 1 95 ? 1.606 -3.402 3.366 1.00 93.56 95 PHE A CA 1
ATOM 752 C C . PHE A 1 95 ? 2.238 -2.265 4.166 1.00 93.56 95 PHE A C 1
ATOM 754 O O . PHE A 1 95 ? 2.232 -1.111 3.734 1.00 93.56 95 PHE A O 1
ATOM 761 N N . LYS A 1 96 ? 2.782 -2.600 5.338 1.00 89.69 96 LYS A N 1
ATOM 762 C CA . LYS A 1 96 ? 3.571 -1.676 6.154 1.00 89.69 96 LYS A CA 1
ATOM 763 C C . LYS A 1 96 ? 4.740 -2.422 6.775 1.00 89.69 96 LYS A C 1
ATOM 765 O O . LYS A 1 96 ? 4.511 -3.310 7.592 1.00 89.69 96 LYS A O 1
ATOM 770 N N . GLU A 1 97 ? 5.956 -2.027 6.429 1.00 86.62 97 GLU A N 1
ATOM 771 C CA . GLU A 1 97 ? 7.192 -2.562 6.997 1.00 86.62 97 GLU A CA 1
ATOM 772 C C . GLU A 1 97 ? 8.184 -1.419 7.206 1.00 86.62 97 GLU A C 1
ATOM 774 O O . GLU A 1 97 ? 8.734 -0.892 6.243 1.00 86.62 97 GLU A O 1
ATOM 779 N N . ARG A 1 98 ? 8.416 -1.040 8.468 1.00 80.69 98 ARG A N 1
ATOM 780 C CA . ARG A 1 98 ? 9.317 0.052 8.883 1.00 80.69 98 ARG A CA 1
ATOM 781 C C . ARG A 1 98 ? 9.112 1.339 8.071 1.00 80.69 98 ARG A C 1
ATOM 783 O O . ARG A 1 98 ? 8.222 2.116 8.394 1.00 80.69 98 ARG A O 1
ATOM 790 N N . GLU A 1 99 ? 9.924 1.544 7.038 1.00 77.06 99 GLU A N 1
ATOM 791 C CA . GLU A 1 99 ? 9.957 2.747 6.198 1.00 77.06 99 GLU A CA 1
ATOM 792 C C . GLU A 1 99 ? 9.104 2.628 4.927 1.00 77.06 99 GLU A C 1
ATOM 794 O O . GLU A 1 99 ? 8.957 3.594 4.186 1.00 77.06 99 GLU A O 1
ATOM 799 N N . ILE A 1 100 ? 8.528 1.45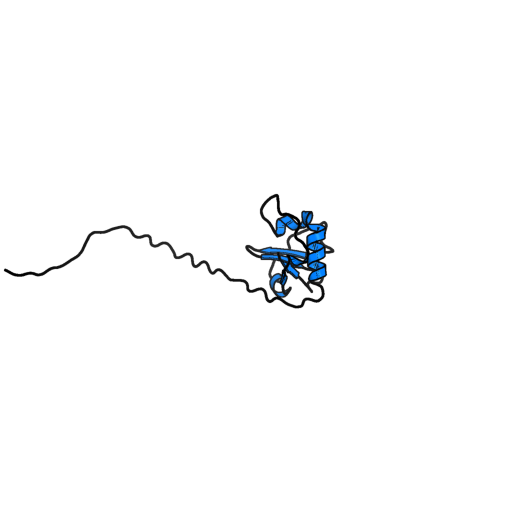2 4.670 1.00 81.75 100 ILE A N 1
ATOM 800 C CA . ILE A 1 100 ? 7.768 1.160 3.459 1.00 81.75 100 ILE A CA 1
ATOM 801 C C . ILE A 1 100 ? 6.294 1.029 3.811 1.00 81.75 100 ILE A C 1
ATOM 803 O O . ILE A 1 100 ? 5.898 0.151 4.581 1.00 81.75 100 ILE A O 1
ATOM 807 N N . ALA A 1 101 ? 5.473 1.877 3.204 1.00 90.31 101 ALA A N 1
ATOM 808 C CA . ALA A 1 101 ? 4.024 1.792 3.259 1.00 90.31 101 ALA A CA 1
ATOM 809 C C . ALA A 1 101 ? 3.481 1.866 1.836 1.00 90.31 101 ALA A C 1
ATOM 811 O O . ALA A 1 101 ? 3.602 2.891 1.176 1.00 90.31 101 ALA A O 1
ATOM 812 N N . ALA A 1 102 ? 2.884 0.782 1.355 1.00 92.81 102 ALA A N 1
ATOM 813 C CA . ALA A 1 102 ? 2.390 0.717 -0.013 1.00 92.81 102 ALA A CA 1
ATOM 814 C C . ALA A 1 102 ? 1.079 -0.054 -0.084 1.00 92.81 102 ALA A C 1
ATOM 816 O O . ALA A 1 102 ? 0.821 -0.935 0.735 1.00 92.81 102 ALA A O 1
ATOM 817 N N . CYS A 1 103 ? 0.265 0.250 -1.089 1.00 93.69 103 CYS A N 1
ATOM 818 C CA . CYS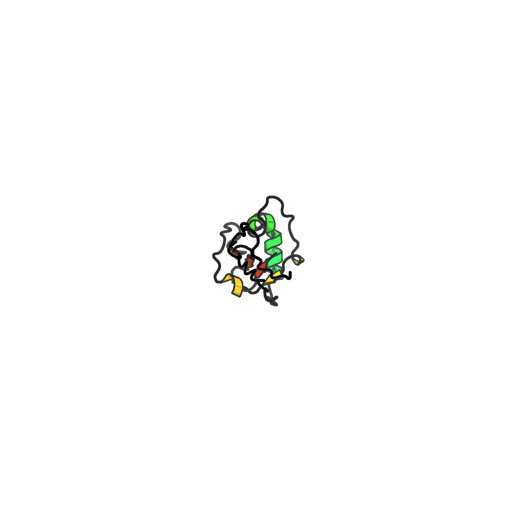 A 1 103 ? -0.890 -0.566 -1.440 1.00 93.69 103 CYS A CA 1
ATOM 819 C C . CYS A 1 103 ? -0.811 -0.990 -2.901 1.00 93.69 103 CYS A C 1
ATOM 821 O O . CYS A 1 103 ? -0.331 -0.241 -3.751 1.00 93.69 103 CYS A O 1
ATOM 823 N N . CYS A 1 104 ? -1.301 -2.190 -3.176 1.00 92.94 104 CYS A N 1
ATOM 824 C CA . CYS A 1 104 ? -1.334 -2.813 -4.487 1.00 92.94 104 CYS A CA 1
ATOM 825 C C . CYS A 1 104 ? -2.766 -3.129 -4.894 1.00 92.94 104 CYS A C 1
ATOM 827 O O . CYS A 1 104 ? -3.645 -3.252 -4.038 1.00 92.94 104 CYS A O 1
ATOM 829 N N . ASP A 1 105 ? -2.994 -3.314 -6.192 1.00 91.31 105 ASP A N 1
ATOM 830 C CA . ASP A 1 105 ? -4.244 -3.914 -6.656 1.00 91.31 105 ASP A CA 1
ATOM 831 C C . ASP A 1 105 ? -4.371 -5.381 -6.181 1.00 91.31 105 ASP A C 1
ATOM 833 O O . ASP A 1 105 ? -3.361 -6.016 -5.858 1.00 91.31 105 ASP A O 1
ATOM 837 N N . PRO A 1 106 ? -5.585 -5.964 -6.166 1.00 90.00 106 PRO A N 1
ATOM 838 C CA . PRO A 1 106 ? -5.811 -7.313 -5.643 1.00 90.00 106 PRO A CA 1
ATOM 839 C C . PRO A 1 106 ? -5.079 -8.416 -6.415 1.00 90.00 106 PRO A C 1
ATOM 841 O O . PRO A 1 106 ? -4.868 -9.504 -5.887 1.00 90.00 106 PRO A O 1
ATOM 844 N N . GLN A 1 107 ? -4.701 -8.156 -7.670 1.00 89.50 107 GLN A N 1
ATOM 845 C CA . GLN A 1 107 ? -3.947 -9.084 -8.511 1.00 89.50 107 GLN A CA 1
ATOM 846 C C . GLN A 1 107 ? -2.431 -8.853 -8.422 1.00 89.50 107 GLN A C 1
ATOM 848 O O . GLN A 1 107 ? -1.686 -9.499 -9.157 1.00 89.50 107 GLN A O 1
ATOM 853 N N . MET A 1 108 ? -1.968 -7.957 -7.539 1.00 88.75 108 MET A N 1
ATOM 854 C CA . MET A 1 108 ? -0.551 -7.643 -7.320 1.00 88.75 108 MET A CA 1
ATOM 855 C C . MET A 1 108 ? 0.184 -7.270 -8.621 1.00 88.75 108 MET A C 1
ATOM 857 O O . MET A 1 108 ? 1.343 -7.636 -8.817 1.00 88.75 108 MET A O 1
ATOM 861 N N . ARG A 1 109 ? -0.483 -6.555 -9.540 1.00 87.75 109 ARG A N 1
ATOM 862 C CA . ARG A 1 109 ? 0.093 -6.136 -10.834 1.00 87.75 109 ARG A CA 1
ATOM 863 C C . ARG A 1 109 ? 0.742 -4.756 -10.769 1.00 87.75 109 ARG A C 1
ATOM 865 O O . ARG A 1 109 ? 1.699 -4.494 -11.493 1.00 87.75 109 ARG A O 1
ATOM 872 N N . ALA A 1 110 ? 0.234 -3.882 -9.912 1.00 89.44 110 ALA A N 1
ATOM 873 C CA . ALA A 1 110 ? 0.696 -2.525 -9.698 1.00 89.44 110 ALA A CA 1
ATOM 874 C C . ALA A 1 110 ? 0.593 -2.165 -8.214 1.00 89.44 110 ALA A C 1
ATOM 876 O O . ALA A 1 110 ? -0.354 -2.556 -7.531 1.00 89.44 110 ALA A O 1
ATOM 877 N N . CYS A 1 111 ? 1.557 -1.383 -7.734 1.00 91.44 111 CYS A N 1
ATOM 878 C CA . CYS A 1 111 ? 1.581 -0.879 -6.369 1.00 91.44 111 CYS A CA 1
ATOM 879 C C . CYS A 1 111 ? 1.957 0.600 -6.356 1.00 91.44 111 CYS A C 1
ATOM 881 O O . CYS A 1 111 ? 2.709 1.071 -7.214 1.00 91.44 111 CYS A O 1
ATOM 883 N N . ALA A 1 112 ? 1.454 1.312 -5.355 1.00 92.38 112 ALA A N 1
ATOM 884 C CA . ALA A 1 112 ? 1.755 2.712 -5.124 1.00 92.38 112 ALA A CA 1
ATOM 885 C C . ALA A 1 112 ? 2.149 2.950 -3.659 1.00 92.38 112 ALA A C 1
ATOM 887 O O . ALA A 1 112 ? 1.536 2.401 -2.738 1.00 92.38 112 ALA A O 1
ATOM 888 N N . THR A 1 113 ? 3.173 3.781 -3.467 1.00 91.12 113 THR A N 1
ATOM 889 C CA . THR A 1 113 ? 3.661 4.273 -2.168 1.00 91.12 113 THR A CA 1
ATOM 890 C C . THR A 1 113 ? 3.543 5.791 -2.116 1.00 91.12 113 THR A C 1
ATOM 892 O O . THR A 1 113 ? 3.563 6.434 -3.166 1.00 91.12 113 THR A O 1
ATOM 895 N N . LEU A 1 114 ? 3.392 6.359 -0.918 1.00 87.69 114 LEU A N 1
ATOM 896 C CA . LEU A 1 114 ? 3.510 7.807 -0.702 1.00 87.69 114 LEU A CA 1
ATOM 897 C C . LEU A 1 114 ? 4.966 8.170 -0.389 1.00 87.69 114 LEU A C 1
ATOM 899 O O . LEU A 1 114 ? 5.629 7.320 0.247 1.00 87.69 114 LEU A O 1
#

Sequence (114 aa):
MKNFAYVTMIAFLGMATLWNIRVSAEVTFGVGNAANCEEVAREISRNWFDVKHIFSEGVGSKRPRSKDFQCISPQYMYNLLPRPLPTLSNQLICFKEREIAACCDPQMRACATL

Organism: NCBI:txid408172

pLDDT: mean 73.21, std 21.45, range [31.39, 93.75]